Protein AF-A0A3D4PEM3-F1 (afdb_monomer)

Sequence (97 aa):
ECHGCLGGVWTSGMLSFVIDAAKPGLNAEITAKLDALGAKMTDYRKSDDSHYVYDVEGMKYLLETLFDELKIDYVYHSRVVAVEKDSNNRVRAIVTE

Nearest PDB structures (foldseek):
  5hy5-assembly1_A  TM=5.137E-01  e=2.793E-01  Streptomyces toxytricini
  8fov-assembly2_B  TM=5.137E-01  e=8.857E-01  uncultured bacterium
  8fov-assembly1_A  TM=5.126E-01  e=1.014E+00  uncultured bacterium
  7aqv-assembly1_B  TM=4.378E-01  e=6.308E-01  Streptomyces albogriseolus
  7aqv-assembly1_A  TM=4.371E-01  e=9.479E-01  Streptomyces albogriseolus

Secondary structure (DSSP, 8-state):
-----TTGGGTTT---EEES---TTHHHHHHHHHHHTT-EEP-TT-SSTTEEEE-HHHHHHHHHHHHHHHT--------EEEEEE-TTS-EEEEEE-

Foldseek 3Di:
DADFAPPVCLASVVPQKDAQQPDDDPSVVLQVQQVVVVQWDDDPPDPDVRMTGGHNVSSRVVRVVVCVVVVNDDDDDWDFDDFDADPVRHTDDTDTD

Mean predicted aligned error: 5.53 Å

pLDDT: mean 89.74, std 9.47, range [52.97, 98.06]

Radius of gyration: 18.83 Å; Cα contacts (8 Å, |Δi|>4): 127; chains: 1; bounding box: 41×26×60 Å

Solvent-accessible surface area (backbone atoms only — not comparable to full-atom values): 5857 Å² total; per-residue (Å²): 137,89,69,66,47,69,70,42,53,46,33,70,57,56,53,39,65,46,68,81,38,74,38,81,64,70,53,43,53,50,53,53,50,29,46,76,68,66,24,44,44,86,54,91,87,55,97,55,68,47,44,47,32,43,40,44,65,48,51,36,52,50,53,52,50,52,28,63,73,69,71,50,89,81,77,89,67,70,44,80,76,46,74,44,60,46,99,83,73,41,86,71,47,74,40,72,94

Structure (mmCIF, N/CA/C/O backbone):
data_AF-A0A3D4PEM3-F1
#
_entry.id   AF-A0A3D4PEM3-F1
#
loop_
_atom_site.group_PDB
_atom_site.id
_atom_site.type_symbol
_atom_site.label_atom_id
_atom_site.label_alt_id
_atom_site.label_comp_id
_atom_site.label_asym_id
_atom_site.label_entity_id
_atom_site.label_seq_id
_atom_site.pdbx_PDB_ins_code
_atom_site.Cartn_x
_atom_site.Cartn_y
_atom_site.Cartn_z
_atom_site.occupancy
_atom_site.B_iso_or_equiv
_atom_site.auth_seq_id
_atom_site.auth_comp_id
_atom_site.auth_asym_id
_atom_site.auth_atom_id
_atom_site.pdbx_PDB_model_num
ATOM 1 N N . GLU A 1 1 ? 0.030 9.343 12.908 1.00 52.97 1 GLU A N 1
ATOM 2 C CA . GLU A 1 1 ? 0.122 8.709 11.580 1.00 52.97 1 GLU A CA 1
ATOM 3 C C . GLU A 1 1 ? -1.198 7.985 11.341 1.00 52.97 1 GLU A C 1
ATOM 5 O O . GLU A 1 1 ? -1.565 7.189 12.190 1.00 52.97 1 GLU A O 1
ATOM 10 N N . CYS A 1 2 ? -1.975 8.354 10.314 1.00 63.91 2 CYS A N 1
ATOM 11 C CA . CYS A 1 2 ? -3.331 7.808 10.087 1.00 63.91 2 CYS A CA 1
ATOM 12 C C . CYS A 1 2 ? -3.449 6.979 8.798 1.00 63.91 2 CYS A C 1
ATOM 14 O O . CYS A 1 2 ? -4.521 6.459 8.515 1.00 63.91 2 CYS A O 1
ATOM 16 N N . HIS A 1 3 ? -2.375 6.864 8.015 1.00 68.69 3 HIS A N 1
ATOM 17 C CA . HIS A 1 3 ? -2.396 6.217 6.704 1.00 68.69 3 HIS A CA 1
ATOM 18 C C . HIS A 1 3 ? -1.446 5.013 6.693 1.00 68.69 3 HIS A C 1
ATOM 20 O O . HIS A 1 3 ? -0.347 5.083 6.148 1.00 68.69 3 HIS A O 1
ATOM 26 N N . GLY A 1 4 ? -1.853 3.925 7.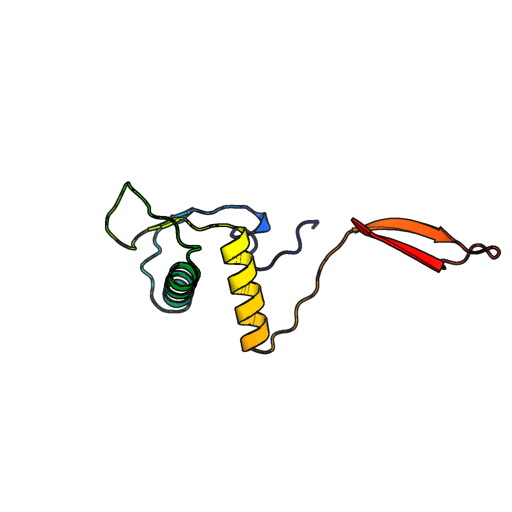352 1.00 72.62 4 GLY A N 1
ATOM 27 C CA . GLY A 1 4 ? -1.086 2.677 7.393 1.00 72.62 4 GLY A CA 1
ATOM 28 C C . GLY A 1 4 ? -1.284 1.873 6.111 1.00 72.62 4 GLY A C 1
ATOM 29 O O . GLY A 1 4 ? -2.188 1.047 6.034 1.00 72.62 4 GLY A O 1
ATOM 30 N N . CYS A 1 5 ? -0.467 2.142 5.093 1.00 84.56 5 CYS A N 1
ATOM 31 C CA . CYS A 1 5 ? -0.468 1.414 3.822 1.00 84.56 5 CYS A CA 1
ATOM 32 C C . CYS A 1 5 ? 0.974 1.156 3.370 1.00 84.56 5 CYS A C 1
ATOM 34 O O . CYS A 1 5 ? 1.829 2.041 3.477 1.00 84.56 5 CYS A O 1
ATOM 36 N N . LEU A 1 6 ? 1.242 -0.042 2.840 1.00 91.00 6 LEU A N 1
ATOM 37 C CA . LEU A 1 6 ? 2.539 -0.363 2.241 1.00 91.00 6 LEU A CA 1
ATOM 38 C C . LEU A 1 6 ? 2.823 0.580 1.068 1.00 91.00 6 LEU A C 1
ATOM 40 O O . LEU A 1 6 ? 1.922 0.909 0.304 1.00 91.00 6 LEU A O 1
ATOM 44 N N . GLY A 1 7 ? 4.074 1.019 0.922 1.00 90.44 7 GLY A N 1
ATOM 45 C CA . GLY A 1 7 ? 4.504 1.883 -0.186 1.00 90.44 7 GLY A CA 1
ATOM 46 C C . GLY A 1 7 ? 4.434 3.388 0.084 1.00 90.44 7 GLY A C 1
ATOM 47 O O . GLY A 1 7 ? 4.970 4.158 -0.711 1.00 90.44 7 GLY A O 1
ATOM 48 N N . GLY A 1 8 ? 3.843 3.828 1.202 1.00 90.56 8 GLY A N 1
ATOM 49 C CA . GLY A 1 8 ? 3.854 5.232 1.629 1.00 90.56 8 GLY A CA 1
ATOM 50 C C . GLY A 1 8 ? 3.384 6.185 0.527 1.00 90.56 8 GLY A C 1
ATOM 51 O O . GLY A 1 8 ? 2.224 6.167 0.127 1.00 90.56 8 GLY A O 1
ATOM 52 N N . VAL A 1 9 ? 4.301 6.994 -0.010 1.00 91.19 9 VAL A N 1
ATOM 53 C CA . VAL A 1 9 ? 4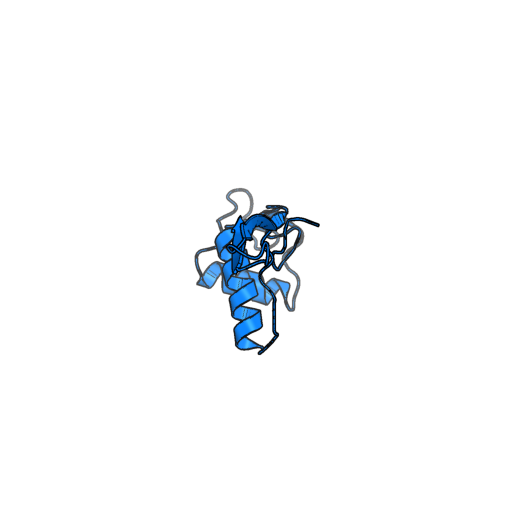.020 7.949 -1.098 1.00 91.19 9 VAL A CA 1
ATOM 54 C C . VAL A 1 9 ? 3.351 7.287 -2.310 1.00 91.19 9 VAL A C 1
ATOM 56 O O . VAL A 1 9 ? 2.508 7.915 -2.950 1.00 91.19 9 VAL A O 1
ATOM 59 N N . TRP A 1 10 ? 3.664 6.020 -2.593 1.00 93.38 10 TRP A N 1
ATOM 60 C CA . TRP A 1 10 ? 3.076 5.303 -3.720 1.00 93.38 10 TRP A CA 1
ATOM 61 C C . TRP A 1 10 ? 1.599 4.946 -3.542 1.00 93.38 10 TRP A C 1
ATOM 63 O O . TRP A 1 10 ? 0.902 4.800 -4.543 1.00 93.38 10 TRP A O 1
ATOM 73 N N . THR A 1 11 ? 1.127 4.813 -2.301 1.00 92.88 11 THR A N 1
ATOM 74 C CA . THR A 1 11 ? -0.238 4.3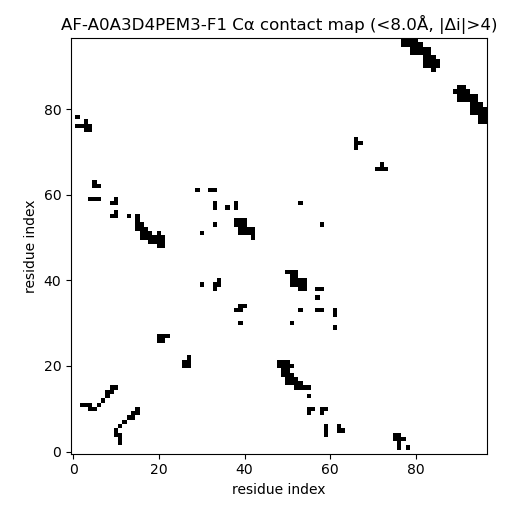78 -1.973 1.00 92.88 11 THR A CA 1
ATOM 75 C C . THR A 1 11 ? -0.978 5.457 -1.192 1.00 92.88 11 THR A C 1
ATOM 77 O O . THR A 1 11 ? -1.808 6.162 -1.758 1.00 92.88 11 THR A O 1
ATOM 80 N N . SER A 1 12 ? -0.629 5.684 0.076 1.00 90.56 12 SER A N 1
ATOM 81 C CA . SER A 1 12 ? -1.257 6.714 0.913 1.00 90.56 12 SER A CA 1
ATOM 82 C C . SER A 1 12 ? -1.012 8.138 0.413 1.00 90.56 12 SER A C 1
ATOM 84 O O . SER A 1 12 ? -1.853 9.011 0.614 1.00 90.56 12 SER A O 1
ATOM 86 N N . GLY A 1 13 ? 0.118 8.378 -0.257 1.00 90.19 13 GLY A N 1
ATOM 87 C CA . GLY A 1 13 ? 0.403 9.653 -0.920 1.00 90.19 13 GLY A CA 1
ATOM 88 C C . GLY A 1 13 ? -0.235 9.807 -2.304 1.00 90.19 13 GLY A C 1
ATOM 89 O O . GLY A 1 13 ? -0.202 10.909 -2.847 1.00 90.19 13 GLY A O 1
ATOM 90 N N . MET A 1 14 ? -0.792 8.730 -2.876 1.00 91.88 14 MET A N 1
ATOM 91 C CA . MET A 1 14 ? -1.386 8.683 -4.221 1.00 91.88 14 MET A CA 1
ATOM 92 C C . MET A 1 14 ? -0.481 9.237 -5.340 1.00 91.88 14 MET A C 1
ATOM 94 O O . MET A 1 14 ? -0.973 9.668 -6.388 1.00 91.88 14 MET A O 1
ATOM 98 N N . LEU A 1 15 ? 0.846 9.226 -5.158 1.00 90.69 15 LEU A N 1
ATOM 99 C CA . LEU A 1 15 ? 1.789 9.724 -6.161 1.00 90.69 15 LEU A CA 1
ATOM 100 C C . LEU A 1 15 ? 1.982 8.687 -7.269 1.00 90.69 15 LEU A C 1
ATOM 102 O O . LEU A 1 15 ? 2.995 8.001 -7.348 1.00 90.69 15 LEU A O 1
ATOM 106 N N . SER A 1 16 ? 0.995 8.617 -8.151 1.00 91.31 16 SER A N 1
ATOM 107 C CA . SER A 1 16 ? 0.858 7.562 -9.158 1.00 91.31 16 SER A CA 1
ATOM 108 C C . SER A 1 16 ? 1.725 7.768 -10.406 1.00 91.31 16 SER A C 1
ATOM 110 O O . SER A 1 16 ? 1.491 7.141 -11.435 1.00 91.31 16 SER A O 1
ATOM 112 N N . PHE A 1 17 ? 2.703 8.676 -10.344 1.00 91.38 17 PHE A N 1
ATOM 113 C CA . PHE A 1 17 ? 3.600 8.995 -11.450 1.00 91.38 17 PHE A CA 1
ATOM 114 C C . PHE A 1 17 ? 5.056 8.839 -11.018 1.00 91.38 17 PHE A C 1
ATOM 116 O O . PHE A 1 17 ? 5.579 9.658 -10.258 1.00 91.38 17 PHE A O 1
ATOM 123 N N . VAL A 1 18 ? 5.711 7.791 -11.518 1.00 90.38 18 VAL A N 1
ATOM 124 C CA . VAL A 1 18 ? 7.117 7.502 -11.228 1.00 90.38 18 VAL A CA 1
ATOM 125 C C . VAL A 1 18 ? 7.983 8.035 -12.356 1.00 90.38 18 VAL A C 1
ATOM 127 O O . VAL A 1 18 ? 7.783 7.707 -13.527 1.00 90.38 18 VAL A O 1
ATOM 130 N N . ILE A 1 19 ? 8.964 8.853 -11.985 1.00 89.00 19 ILE A N 1
ATOM 131 C CA . ILE A 1 19 ? 9.959 9.423 -12.893 1.00 89.00 19 ILE A CA 1
ATOM 132 C C . ILE A 1 19 ? 11.307 8.733 -12.711 1.00 89.00 19 ILE A C 1
ATOM 134 O O . ILE A 1 19 ? 11.577 8.200 -11.634 1.00 89.00 19 ILE A O 1
ATOM 138 N N . ASP A 1 20 ? 12.159 8.776 -13.738 1.00 86.88 20 ASP A N 1
ATOM 139 C CA . ASP A 1 20 ? 13.486 8.141 -13.698 1.00 86.88 20 ASP A CA 1
ATOM 140 C C . ASP A 1 20 ? 13.392 6.650 -13.293 1.00 86.88 20 ASP A C 1
ATOM 142 O O . ASP A 1 20 ? 14.095 6.145 -12.409 1.00 86.88 20 ASP A O 1
ATOM 146 N N . ALA A 1 21 ? 12.422 5.969 -13.913 1.00 87.19 21 ALA A N 1
ATOM 147 C CA . ALA A 1 21 ? 11.961 4.633 -13.553 1.00 87.19 21 ALA A CA 1
ATOM 148 C C . ALA A 1 21 ? 12.797 3.500 -14.160 1.00 87.19 21 ALA A C 1
ATOM 150 O O . ALA A 1 21 ? 12.775 2.386 -13.639 1.00 87.19 21 ALA A O 1
ATOM 151 N N . ALA A 1 22 ? 13.558 3.783 -15.221 1.00 85.44 22 ALA A N 1
ATOM 152 C CA . ALA A 1 22 ? 14.400 2.822 -15.935 1.00 85.44 22 ALA A CA 1
ATOM 153 C C . ALA A 1 22 ? 15.657 2.441 -15.127 1.00 85.44 22 ALA A C 1
ATOM 155 O O . ALA A 1 22 ? 16.794 2.649 -15.552 1.00 85.44 22 ALA A O 1
ATOM 156 N N . LYS A 1 23 ? 15.447 1.893 -13.928 1.00 86.81 23 LYS A N 1
ATOM 157 C CA . LYS A 1 23 ? 16.480 1.446 -12.996 1.00 86.81 23 LYS A CA 1
ATOM 158 C C . LYS A 1 23 ? 16.360 -0.060 -12.771 1.00 86.81 23 LYS A C 1
ATOM 160 O O . LYS A 1 23 ? 15.247 -0.556 -12.598 1.00 86.81 23 LYS A O 1
ATOM 165 N N . PRO A 1 24 ? 17.487 -0.792 -12.743 1.00 90.50 24 PRO A N 1
ATOM 166 C CA . PRO A 1 24 ? 17.471 -2.222 -12.464 1.00 90.50 24 PRO A CA 1
ATOM 167 C C . PRO A 1 24 ? 17.052 -2.516 -11.014 1.00 90.50 24 PRO A C 1
ATOM 169 O O . PRO A 1 24 ? 16.981 -1.621 -10.168 1.00 90.50 24 PRO A O 1
ATOM 172 N N . GLY A 1 25 ? 16.819 -3.796 -10.719 1.00 93.69 25 GLY A N 1
ATOM 173 C CA . GLY A 1 25 ? 16.418 -4.273 -9.394 1.00 93.69 25 GLY A CA 1
ATOM 174 C C . GLY A 1 25 ? 14.921 -4.102 -9.147 1.00 93.69 25 GLY A C 1
ATOM 175 O O . GLY A 1 25 ? 14.118 -4.248 -10.067 1.00 93.69 25 GLY A O 1
ATOM 176 N N . LEU A 1 26 ? 14.554 -3.753 -7.910 1.00 91.31 26 LEU A N 1
ATOM 177 C CA . LEU A 1 26 ? 13.159 -3.733 -7.461 1.00 91.31 26 LEU A CA 1
ATOM 178 C C . LEU A 1 26 ? 12.242 -2.869 -8.343 1.00 91.31 26 LEU A C 1
ATOM 180 O O . LEU A 1 26 ? 11.095 -3.238 -8.558 1.00 91.31 26 LEU A O 1
ATOM 184 N N . ASN A 1 27 ? 12.724 -1.748 -8.890 1.00 90.62 27 ASN A N 1
ATOM 185 C CA . ASN A 1 27 ? 11.881 -0.899 -9.742 1.00 90.62 27 ASN A CA 1
ATOM 186 C C . ASN A 1 27 ? 11.509 -1.593 -11.066 1.00 90.62 27 ASN A C 1
ATOM 188 O O . ASN A 1 27 ? 10.361 -1.522 -11.502 1.00 90.62 27 ASN A O 1
ATOM 192 N N . ALA A 1 28 ? 12.453 -2.320 -11.672 1.00 91.88 28 ALA A N 1
ATOM 193 C CA . ALA A 1 28 ? 12.183 -3.119 -12.864 1.00 91.88 28 ALA A CA 1
ATOM 194 C C . ALA A 1 28 ? 11.184 -4.252 -12.566 1.00 91.88 28 ALA A C 1
ATOM 196 O O . ALA A 1 28 ? 10.262 -4.477 -13.347 1.00 91.88 28 ALA A O 1
ATOM 197 N N . GLU A 1 29 ? 11.321 -4.916 -11.413 1.00 94.56 29 GLU A N 1
ATOM 198 C CA . GLU A 1 29 ? 10.390 -5.962 -10.969 1.00 94.56 29 GLU A CA 1
ATOM 199 C C . GLU A 1 29 ? 8.980 -5.416 -10.712 1.00 94.56 29 GLU A C 1
ATOM 201 O O . GLU A 1 29 ? 8.005 -5.994 -11.192 1.00 94.56 29 GLU A O 1
ATOM 206 N N . ILE A 1 30 ? 8.865 -4.284 -10.007 1.00 93.81 30 ILE A N 1
ATOM 207 C CA . ILE A 1 30 ? 7.586 -3.606 -9.755 1.00 93.81 30 ILE A CA 1
ATOM 208 C C . ILE A 1 30 ? 6.931 -3.216 -11.079 1.00 93.81 30 ILE A C 1
ATOM 210 O O . ILE A 1 30 ? 5.767 -3.534 -11.295 1.00 93.81 30 ILE A O 1
ATOM 214 N N . THR A 1 31 ? 7.674 -2.581 -11.990 1.00 92.12 31 THR A N 1
ATOM 215 C CA . THR A 1 31 ? 7.133 -2.125 -13.280 1.00 92.12 31 THR A CA 1
ATOM 216 C C . THR A 1 31 ? 6.608 -3.296 -14.112 1.00 92.12 31 THR A C 1
ATOM 218 O O . THR A 1 31 ? 5.506 -3.217 -14.651 1.00 92.12 31 THR A O 1
ATOM 221 N N . ALA A 1 32 ? 7.358 -4.401 -14.183 1.00 92.94 32 ALA A N 1
ATOM 222 C CA . ALA A 1 32 ? 6.944 -5.602 -14.907 1.00 92.94 32 ALA A CA 1
ATOM 223 C C . ALA A 1 32 ? 5.721 -6.282 -14.270 1.00 92.94 32 ALA A C 1
ATOM 225 O O . ALA A 1 32 ? 4.803 -6.696 -14.976 1.00 92.94 32 ALA A O 1
ATOM 226 N N . LYS A 1 33 ? 5.675 -6.379 -12.934 1.00 96.25 33 LYS A N 1
ATOM 227 C CA . LYS A 1 33 ? 4.529 -6.952 -12.214 1.00 96.25 33 LYS A CA 1
ATOM 228 C C . LYS A 1 33 ? 3.279 -6.067 -12.340 1.00 96.25 33 LYS A C 1
ATOM 230 O O . LYS A 1 33 ? 2.195 -6.606 -12.524 1.00 96.25 33 LYS A O 1
ATOM 235 N N . LEU A 1 34 ? 3.407 -4.737 -12.312 1.00 95.31 34 LEU A N 1
ATOM 236 C CA . LEU A 1 34 ? 2.289 -3.813 -12.564 1.00 95.31 34 LEU A CA 1
ATOM 237 C C . LEU A 1 34 ? 1.728 -3.962 -13.978 1.00 95.31 34 LEU A C 1
ATOM 239 O O . LEU A 1 34 ? 0.513 -3.943 -14.156 1.00 95.31 34 LEU A O 1
ATOM 243 N N . ASP A 1 35 ? 2.600 -4.117 -14.973 1.00 93.75 35 ASP A N 1
ATOM 244 C CA . ASP A 1 35 ? 2.194 -4.355 -16.359 1.00 93.75 35 ASP A CA 1
ATOM 245 C C . ASP A 1 35 ? 1.447 -5.689 -16.496 1.00 93.75 35 ASP A C 1
ATOM 247 O O . ASP A 1 35 ? 0.344 -5.735 -17.035 1.00 93.75 35 ASP A O 1
ATOM 251 N N . ALA A 1 36 ? 1.975 -6.755 -15.886 1.00 96.12 36 ALA A N 1
ATOM 252 C CA . ALA A 1 36 ? 1.328 -8.067 -15.857 1.00 96.12 36 ALA A CA 1
ATOM 253 C C . ALA A 1 36 ? -0.037 -8.062 -15.142 1.00 96.12 36 ALA A C 1
ATOM 255 O O . ALA A 1 36 ? -0.930 -8.821 -15.518 1.00 96.12 36 ALA A O 1
ATOM 256 N N . LEU A 1 37 ? -0.214 -7.204 -14.132 1.00 96.12 37 LEU A N 1
ATOM 257 C CA . LEU A 1 37 ? -1.489 -6.993 -13.438 1.00 96.12 37 LEU A CA 1
ATOM 258 C C . LEU A 1 37 ? -2.472 -6.108 -14.222 1.00 96.12 37 LEU A C 1
ATOM 260 O O . LEU A 1 37 ? -3.618 -5.964 -13.802 1.00 96.12 37 LEU A O 1
ATOM 264 N N . GLY A 1 38 ? -2.045 -5.481 -15.323 1.00 95.44 38 GLY A N 1
ATOM 265 C CA . GLY A 1 38 ? -2.828 -4.452 -16.014 1.00 95.44 38 GLY A CA 1
ATOM 266 C C . GLY A 1 38 ? -2.998 -3.164 -15.197 1.00 95.44 38 GLY A C 1
ATOM 267 O O . GLY A 1 38 ? -3.871 -2.355 -15.499 1.00 95.44 38 GLY A O 1
ATOM 268 N N . ALA A 1 39 ? -2.179 -2.977 -14.159 1.00 96.00 39 ALA A N 1
ATOM 269 C CA . ALA A 1 39 ? -2.185 -1.811 -13.279 1.00 96.00 39 ALA A CA 1
ATOM 270 C C . ALA A 1 39 ? -1.206 -0.720 -13.736 1.00 96.00 39 ALA A C 1
ATOM 272 O O . ALA A 1 39 ? -1.269 0.407 -13.246 1.00 96.00 39 ALA A O 1
ATOM 273 N N . LYS A 1 40 ? -0.298 -1.022 -14.673 1.00 93.06 40 LYS A N 1
ATOM 274 C CA . LYS A 1 40 ? 0.512 -0.010 -15.360 1.00 93.06 40 LYS A CA 1
ATOM 275 C C . LYS A 1 40 ? -0.352 0.696 -16.403 1.00 93.06 40 LYS A C 1
ATOM 277 O O . LYS A 1 40 ? -0.930 0.062 -17.281 1.00 93.06 40 LYS A O 1
ATOM 282 N N . MET A 1 41 ? -0.426 2.019 -16.324 1.00 87.75 41 MET A N 1
ATOM 283 C CA . MET A 1 41 ? -1.166 2.834 -17.283 1.00 87.75 41 MET A CA 1
ATOM 284 C C . MET A 1 41 ? -0.217 3.373 -18.356 1.00 87.75 41 MET A C 1
ATOM 286 O O . MET A 1 41 ? 0.932 3.726 -18.079 1.00 87.75 41 MET A O 1
ATOM 290 N N . THR A 1 42 ? -0.7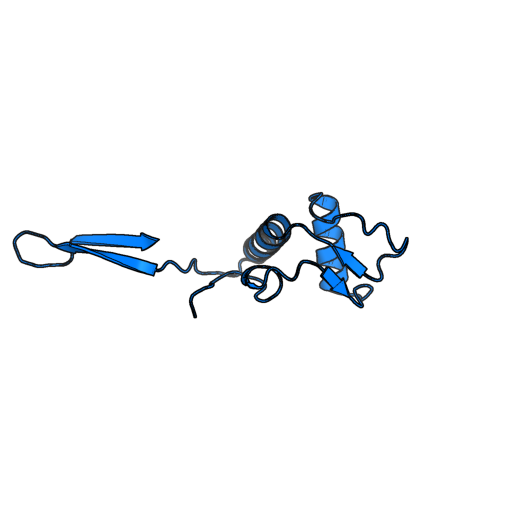02 3.462 -19.594 1.00 72.69 42 THR A N 1
ATOM 291 C CA . THR A 1 42 ? 0.074 4.006 -20.713 1.00 72.69 42 THR A CA 1
ATOM 292 C C . THR A 1 42 ? 0.333 5.499 -20.515 1.00 72.69 42 THR A C 1
ATOM 294 O O . THR A 1 42 ? -0.610 6.291 -20.445 1.00 72.69 42 THR A O 1
ATOM 297 N N . ASP A 1 43 ? 1.604 5.911 -20.491 1.00 71.69 43 ASP A N 1
ATOM 298 C CA . ASP A 1 43 ? 1.944 7.324 -20.651 1.00 71.69 43 ASP A CA 1
ATOM 299 C C . ASP A 1 43 ? 1.930 7.680 -22.142 1.00 71.69 43 ASP A C 1
ATOM 301 O O . ASP A 1 43 ? 2.783 7.263 -22.917 1.00 71.69 43 ASP A O 1
ATOM 305 N N . TYR A 1 44 ? 0.951 8.475 -22.559 1.00 66.06 44 TYR A N 1
ATOM 306 C CA . TYR A 1 44 ? 0.805 8.914 -23.948 1.00 66.06 44 TYR A CA 1
ATOM 307 C C . TYR A 1 44 ? 1.876 9.931 -24.388 1.00 66.06 44 TYR A C 1
ATOM 309 O O . TYR A 1 44 ? 1.912 10.314 -25.556 1.00 66.06 44 TYR A O 1
ATOM 317 N N . ARG A 1 45 ? 2.730 10.411 -23.471 1.00 67.44 45 ARG A N 1
ATOM 318 C CA . ARG A 1 45 ? 3.715 11.473 -23.739 1.00 67.44 45 ARG A CA 1
ATOM 319 C C . ARG A 1 45 ? 5.086 10.942 -24.152 1.00 67.44 45 ARG A C 1
ATOM 321 O O . ARG A 1 45 ? 5.863 11.708 -24.722 1.00 67.44 45 ARG A O 1
ATOM 328 N N . LYS A 1 46 ? 5.404 9.674 -23.871 1.00 63.88 46 LYS A N 1
ATOM 329 C CA . LYS A 1 46 ? 6.683 9.037 -24.223 1.00 63.88 46 LYS A CA 1
ATOM 330 C C . LYS A 1 46 ? 6.497 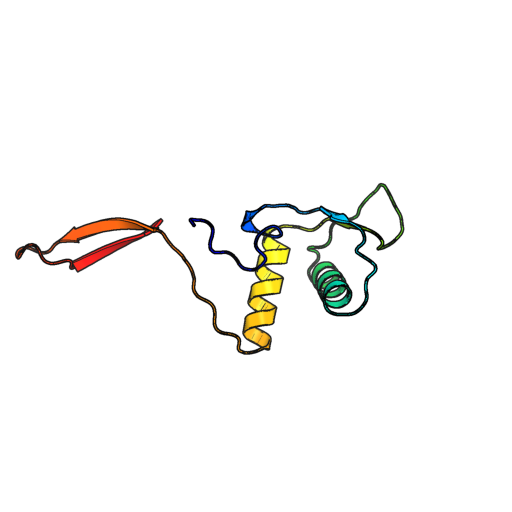7.550 -24.504 1.00 63.88 46 LYS A C 1
ATOM 332 O O . LYS A 1 46 ? 5.678 6.898 -23.877 1.00 63.88 46 LYS A O 1
ATOM 337 N N . SER A 1 47 ? 7.279 7.023 -25.443 1.00 63.28 47 SER A N 1
ATOM 338 C CA . SER A 1 47 ? 7.248 5.608 -25.834 1.00 63.28 47 SER A CA 1
ATOM 339 C C . SER A 1 47 ? 8.232 4.725 -25.058 1.00 63.28 47 SER A C 1
ATOM 341 O O . SER A 1 47 ? 8.374 3.557 -25.404 1.00 63.28 47 SER A O 1
ATOM 343 N N . ASP A 1 48 ? 8.974 5.276 -24.092 1.00 73.19 48 ASP A N 1
ATOM 344 C CA . ASP A 1 48 ? 9.986 4.553 -23.320 1.00 73.19 48 ASP A CA 1
ATOM 345 C C . ASP A 1 48 ? 9.559 4.342 -21.857 1.00 73.19 48 ASP A C 1
ATOM 347 O O . ASP A 1 48 ? 8.793 5.118 -21.292 1.00 73.19 48 ASP A O 1
ATOM 351 N N . ASP A 1 49 ? 10.102 3.304 -21.215 1.00 71.06 49 ASP A N 1
ATOM 352 C CA . ASP A 1 49 ? 9.854 2.983 -19.797 1.00 71.06 49 ASP A CA 1
ATOM 353 C C . ASP A 1 49 ? 10.654 3.881 -18.833 1.00 71.06 49 ASP A C 1
ATOM 355 O O . ASP A 1 49 ? 10.907 3.534 -17.678 1.00 71.06 49 ASP A O 1
ATOM 359 N N . SER A 1 50 ? 11.082 5.063 -19.289 1.00 82.94 50 SER A N 1
ATOM 360 C CA . SER A 1 50 ? 11.804 6.013 -18.438 1.00 82.94 50 SER A CA 1
ATOM 361 C C . SER A 1 50 ? 10.911 6.602 -17.337 1.00 82.94 50 SER A C 1
ATOM 363 O O . SER A 1 50 ? 11.418 7.125 -16.344 1.00 82.94 50 SER A O 1
ATOM 365 N N . HIS A 1 51 ? 9.590 6.511 -17.512 1.00 87.00 51 HIS A N 1
ATOM 366 C CA . HIS A 1 51 ? 8.550 6.949 -16.586 1.00 87.00 51 HIS A CA 1
ATOM 367 C C . HIS A 1 51 ? 7.369 5.975 -16.690 1.00 87.00 51 HIS A C 1
ATOM 369 O O . HIS A 1 51 ? 7.137 5.405 -17.755 1.00 87.00 51 HIS A O 1
ATOM 375 N N . TYR A 1 52 ? 6.593 5.808 -15.622 1.00 88.50 52 TYR A N 1
ATOM 376 C CA . TYR A 1 52 ? 5.319 5.093 -15.708 1.00 88.50 52 TYR A CA 1
ATOM 377 C C . TYR A 1 52 ? 4.262 5.700 -14.792 1.00 88.50 52 TYR A C 1
ATOM 379 O O . TYR A 1 52 ? 4.557 6.298 -13.754 1.00 88.50 52 TYR A O 1
ATOM 387 N N . VAL A 1 53 ? 3.012 5.536 -15.216 1.00 92.25 53 VAL A N 1
ATOM 388 C CA . VAL A 1 53 ? 1.821 5.818 -14.418 1.00 92.25 53 VAL A CA 1
ATOM 389 C C . VAL A 1 53 ? 1.262 4.475 -13.961 1.00 92.25 53 VAL A C 1
ATOM 391 O O . VAL A 1 53 ? 1.376 3.483 -14.684 1.00 92.25 53 VAL A O 1
ATOM 394 N N . TYR A 1 54 ? 0.662 4.419 -12.782 1.00 94.38 54 TYR A N 1
ATOM 395 C CA . TYR A 1 54 ? 0.048 3.194 -12.284 1.00 94.38 54 TYR A CA 1
ATOM 396 C C . TYR A 1 54 ? -1.270 3.465 -11.556 1.00 94.38 54 TYR A C 1
ATOM 398 O O . TYR A 1 54 ? -1.518 4.579 -11.104 1.00 94.38 54 TYR A O 1
ATOM 406 N N . ASP A 1 55 ? -2.111 2.442 -11.442 1.00 95.31 55 ASP A N 1
ATOM 407 C CA . ASP A 1 55 ? -3.286 2.463 -10.577 1.00 95.31 55 ASP A CA 1
ATOM 408 C C . ASP A 1 55 ? -2.884 2.251 -9.109 1.00 95.31 55 ASP A C 1
ATOM 410 O O . ASP A 1 55 ? -2.181 1.292 -8.775 1.00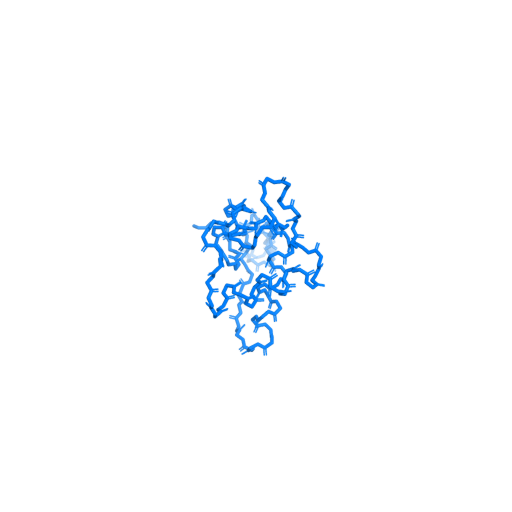 95.31 55 ASP A O 1
ATOM 414 N N . VAL A 1 56 ? -3.328 3.147 -8.226 1.00 95.12 56 VAL A N 1
ATOM 415 C CA . VAL 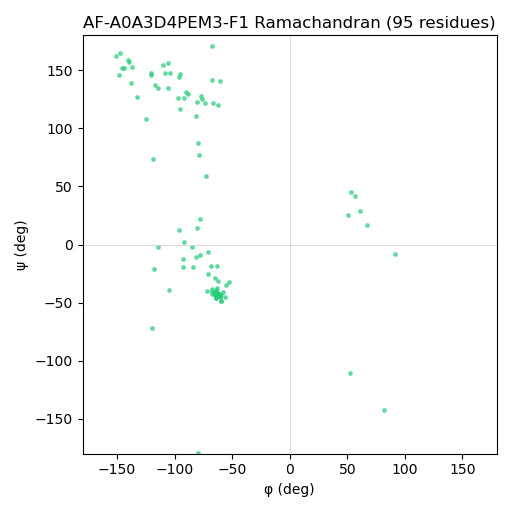A 1 56 ? -2.914 3.170 -6.816 1.00 95.12 56 VAL A CA 1
ATOM 416 C C . VAL A 1 56 ? -3.336 1.905 -6.063 1.00 95.12 56 VAL A C 1
ATOM 418 O O . VAL A 1 56 ? -2.561 1.386 -5.256 1.00 95.12 56 VAL A O 1
ATOM 421 N N . GLU A 1 57 ? -4.518 1.367 -6.367 1.00 94.81 57 GLU A N 1
ATOM 422 C CA . GLU A 1 57 ? -5.006 0.125 -5.762 1.00 94.81 57 GLU A CA 1
ATOM 423 C C . GLU A 1 57 ? -4.235 -1.082 -6.306 1.00 94.81 57 GLU A C 1
ATOM 425 O O . GLU A 1 57 ? -3.826 -1.952 -5.536 1.00 94.81 57 GLU A O 1
ATOM 430 N N . GLY A 1 58 ? -3.927 -1.095 -7.608 1.00 96.75 58 GLY A N 1
ATOM 431 C CA . GLY A 1 58 ? -3.032 -2.083 -8.208 1.00 96.75 58 GLY A CA 1
ATOM 432 C C . GLY A 1 58 ? -1.630 -2.104 -7.582 1.0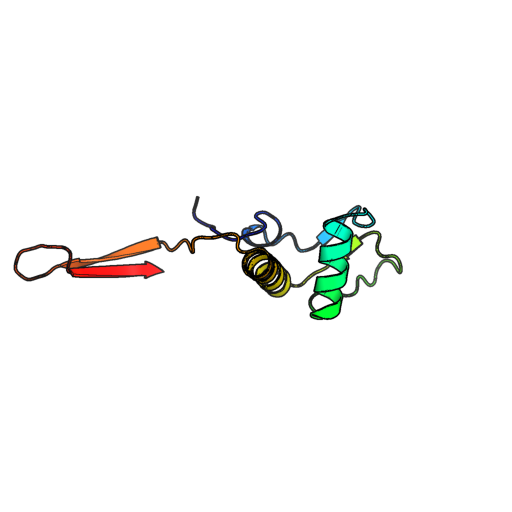0 96.75 58 GLY A C 1
ATOM 433 O O . GLY A 1 58 ? -1.093 -3.178 -7.306 1.00 96.75 58 GLY A O 1
ATOM 434 N N . MET A 1 59 ? -1.048 -0.937 -7.283 1.00 96.69 59 MET A N 1
ATOM 435 C CA . MET A 1 59 ? 0.228 -0.847 -6.560 1.00 96.69 59 MET A CA 1
ATOM 436 C C . MET A 1 59 ? 0.118 -1.391 -5.135 1.00 96.69 59 MET A C 1
ATOM 438 O O . MET A 1 59 ? 0.987 -2.143 -4.697 1.00 96.69 59 MET A O 1
ATOM 442 N N . LYS A 1 60 ? -0.950 -1.047 -4.409 1.00 95.12 60 LYS A N 1
ATOM 443 C CA . LYS A 1 60 ? -1.181 -1.572 -3.058 1.00 95.12 60 LYS A CA 1
ATOM 444 C C . LYS A 1 60 ? -1.292 -3.097 -3.065 1.00 95.12 60 LYS A C 1
ATOM 446 O O . LYS A 1 60 ? -0.588 -3.758 -2.303 1.00 95.12 60 LYS A O 1
ATOM 451 N N . TYR A 1 61 ? -2.104 -3.643 -3.967 1.00 96.44 61 TYR A N 1
ATOM 452 C CA . TYR A 1 61 ? -2.257 -5.084 -4.151 1.00 96.44 61 TYR A CA 1
ATOM 453 C C . TYR A 1 61 ? -0.917 -5.772 -4.442 1.00 96.44 61 TYR A C 1
ATOM 455 O O . TYR A 1 61 ? -0.598 -6.794 -3.832 1.00 96.44 61 TYR A O 1
ATOM 463 N N . LEU A 1 62 ? -0.102 -5.197 -5.332 1.00 97.25 62 LEU A N 1
ATOM 464 C CA . LEU A 1 62 ? 1.218 -5.727 -5.665 1.00 97.25 62 LEU A CA 1
ATOM 465 C C . LEU A 1 62 ? 2.147 -5.780 -4.448 1.00 97.25 62 LEU A C 1
ATOM 467 O O . LEU A 1 62 ? 2.828 -6.784 -4.249 1.00 97.25 62 LEU A O 1
ATOM 471 N N . LEU A 1 63 ? 2.186 -4.722 -3.634 1.00 96.06 63 LEU A N 1
ATOM 472 C CA . LEU A 1 63 ? 3.061 -4.663 -2.461 1.00 96.06 63 LEU A CA 1
ATOM 473 C C . LEU A 1 63 ? 2.647 -5.672 -1.384 1.00 96.06 63 LEU A C 1
ATOM 475 O O . LEU A 1 63 ? 3.515 -6.345 -0.832 1.00 96.06 63 LEU A O 1
ATOM 479 N N . GLU A 1 64 ? 1.346 -5.810 -1.119 1.00 95.12 64 GLU A N 1
ATOM 480 C CA . GLU A 1 64 ? 0.818 -6.816 -0.183 1.00 95.12 64 GLU A CA 1
ATOM 481 C C . GLU A 1 64 ? 1.105 -8.239 -0.691 1.00 95.12 64 GLU A C 1
ATOM 483 O O . GLU A 1 64 ? 1.637 -9.065 0.048 1.00 95.12 64 GLU A O 1
ATOM 488 N N . THR A 1 65 ? 0.905 -8.490 -1.990 1.00 96.38 65 THR A N 1
ATOM 489 C CA . THR A 1 65 ? 1.226 -9.784 -2.618 1.00 96.38 65 THR A CA 1
ATOM 490 C C . THR A 1 65 ? 2.713 -10.127 -2.491 1.00 96.38 65 THR A C 1
ATOM 492 O O . THR A 1 65 ? 3.063 -11.263 -2.177 1.00 96.38 65 THR A O 1
ATOM 495 N N . LEU A 1 66 ? 3.613 -9.157 -2.692 1.00 96.44 66 LEU A N 1
ATOM 496 C CA . LEU A 1 66 ? 5.054 -9.369 -2.512 1.00 96.44 66 LEU A CA 1
ATOM 497 C C . LEU A 1 66 ? 5.413 -9.705 -1.059 1.00 96.44 66 LEU A C 1
ATOM 499 O O . LEU A 1 66 ? 6.272 -10.553 -0.824 1.00 96.44 66 LEU A O 1
ATOM 503 N N . PHE A 1 67 ? 4.769 -9.062 -0.084 1.00 96.12 67 PHE A N 1
ATOM 504 C CA . PHE A 1 67 ? 4.973 -9.374 1.332 1.00 96.12 67 PHE A CA 1
ATOM 505 C C . PHE A 1 67 ? 4.503 -10.799 1.655 1.00 96.12 67 PHE A C 1
ATOM 507 O O . PHE A 1 67 ? 5.245 -11.552 2.291 1.00 96.12 67 PHE A O 1
ATOM 514 N N . ASP A 1 68 ? 3.345 -11.210 1.137 1.00 95.94 68 ASP A N 1
ATOM 515 C CA . ASP A 1 68 ? 2.816 -12.570 1.286 1.00 95.94 68 ASP A CA 1
ATOM 516 C C . ASP A 1 68 ? 3.720 -13.637 0.647 1.00 95.94 68 ASP A C 1
ATOM 518 O O . ASP A 1 68 ? 3.947 -14.709 1.231 1.00 95.94 68 ASP A O 1
ATOM 522 N N . GLU A 1 69 ? 4.247 -13.364 -0.551 1.00 96.69 69 GLU A N 1
ATOM 523 C CA . GLU A 1 69 ? 5.209 -14.222 -1.257 1.00 96.69 69 GLU A CA 1
ATOM 524 C C . GLU A 1 69 ? 6.489 -14.400 -0.429 1.00 96.69 69 GLU A C 1
ATOM 526 O O . GLU A 1 69 ? 6.973 -15.523 -0.260 1.00 96.69 69 GLU A O 1
ATOM 531 N N . LEU A 1 70 ? 7.000 -13.304 0.136 1.00 96.94 70 LEU A N 1
ATOM 532 C CA . LEU A 1 70 ? 8.242 -13.267 0.910 1.00 96.94 70 LEU A CA 1
ATOM 533 C C . LEU A 1 70 ? 8.072 -13.638 2.389 1.00 96.94 70 LEU A C 1
ATOM 535 O O . LEU A 1 70 ? 9.069 -13.696 3.109 1.00 96.94 70 LEU A O 1
ATOM 539 N N . LYS A 1 71 ? 6.842 -13.917 2.841 1.00 97.56 71 LYS A N 1
ATOM 540 C CA . LYS A 1 71 ? 6.518 -14.220 4.248 1.00 97.56 71 LYS A CA 1
ATOM 541 C C . LYS A 1 71 ? 6.948 -13.104 5.200 1.00 97.56 71 LYS A C 1
ATOM 543 O O . LYS A 1 71 ? 7.481 -13.363 6.277 1.00 97.56 71 LYS A O 1
ATOM 548 N N . ILE A 1 72 ? 6.721 -11.863 4.779 1.00 96.25 72 ILE A N 1
ATOM 549 C CA . ILE A 1 72 ? 6.945 -10.669 5.589 1.00 96.25 72 ILE A CA 1
ATOM 550 C C . ILE A 1 72 ? 5.615 -10.284 6.233 1.00 96.25 72 ILE A C 1
ATOM 552 O O . ILE A 1 72 ? 4.670 -9.925 5.536 1.00 96.25 72 ILE A O 1
ATOM 556 N N . ASP A 1 73 ? 5.554 -10.332 7.561 1.00 94.06 73 ASP A N 1
ATOM 557 C CA . ASP A 1 73 ? 4.359 -9.933 8.301 1.00 94.06 73 ASP A CA 1
ATOM 558 C C . ASP A 1 73 ? 4.101 -8.423 8.174 1.00 94.06 73 ASP A C 1
ATOM 560 O O . ASP A 1 73 ? 5.020 -7.600 8.240 1.00 94.06 73 ASP A O 1
ATOM 564 N N . TYR A 1 74 ? 2.829 -8.048 8.054 1.00 89.44 74 TYR A N 1
ATOM 565 C CA . TYR A 1 74 ? 2.381 -6.659 8.079 1.00 89.44 74 TYR A CA 1
ATOM 566 C C . TYR A 1 74 ? 1.081 -6.515 8.876 1.00 89.44 74 TYR A C 1
ATOM 568 O O . TYR A 1 74 ? 0.337 -7.474 9.083 1.00 89.44 74 TYR A O 1
ATOM 576 N N . VAL A 1 75 ? 0.825 -5.305 9.381 1.00 86.88 75 VAL A N 1
ATOM 577 C CA . VAL A 1 75 ? -0.344 -5.003 10.217 1.00 86.88 75 VAL A CA 1
ATOM 578 C C . VAL A 1 75 ? -1.276 -4.035 9.506 1.00 86.88 75 VAL A C 1
ATOM 580 O O . VAL A 1 75 ? -0.843 -3.014 8.971 1.00 86.88 75 VAL A O 1
ATOM 583 N N . TYR A 1 76 ? -2.572 -4.328 9.548 1.00 83.00 76 TYR A N 1
ATOM 584 C CA . TYR A 1 76 ? -3.594 -3.385 9.115 1.00 83.00 76 TYR A CA 1
ATOM 585 C C . TYR A 1 76 ? -3.863 -2.380 10.233 1.00 83.00 76 TYR A C 1
ATOM 587 O O . TYR A 1 76 ? -4.211 -2.746 11.356 1.00 83.00 76 TYR A O 1
ATOM 595 N N . HIS A 1 77 ? -3.689 -1.100 9.921 1.00 83.31 77 HIS A N 1
ATOM 596 C CA . HIS A 1 77 ? -4.008 -0.016 10.837 1.00 83.31 77 HIS A CA 1
ATOM 597 C C . HIS A 1 77 ? -5.448 0.447 10.603 1.00 83.31 77 HIS A C 1
ATOM 599 O O . HIS A 1 77 ? -5.795 0.844 9.494 1.00 83.31 77 HIS A O 1
ATOM 605 N N . SER A 1 78 ? -6.263 0.466 11.654 1.00 85.75 78 SER A N 1
ATOM 606 C CA . SER A 1 78 ? -7.595 1.076 11.641 1.00 85.75 78 SER A CA 1
ATOM 607 C C . SER A 1 78 ? -7.814 1.859 12.930 1.00 85.75 78 SER A C 1
ATOM 609 O O . SER A 1 78 ? -7.181 1.588 13.958 1.00 85.75 78 SER A O 1
ATOM 611 N N . ARG A 1 79 ? -8.664 2.885 12.873 1.00 88.12 79 ARG A N 1
ATOM 612 C CA . ARG A 1 79 ? -8.883 3.782 14.000 1.00 88.12 79 ARG A CA 1
ATOM 613 C C . ARG A 1 79 ? -10.018 3.259 14.864 1.00 88.12 79 ARG A C 1
ATOM 615 O O . ARG A 1 79 ? -11.109 3.013 14.373 1.00 88.12 79 ARG A O 1
ATOM 622 N N . VAL A 1 80 ? -9.804 3.186 16.177 1.00 92.06 80 VAL A N 1
ATOM 623 C CA . VAL A 1 80 ? -10.909 2.994 17.127 1.00 92.06 80 VAL A CA 1
ATOM 624 C C . VAL A 1 80 ? -11.699 4.293 17.244 1.00 92.06 80 VAL A C 1
ATOM 626 O O . VAL A 1 80 ? -11.142 5.323 17.629 1.00 92.06 80 VAL A O 1
ATOM 629 N N . VAL A 1 81 ? -12.994 4.236 16.940 1.00 95.19 81 VAL A N 1
ATOM 630 C CA . VAL A 1 81 ? -13.878 5.414 16.917 1.00 95.19 81 VAL A CA 1
ATOM 631 C C . VAL A 1 81 ? -15.019 5.355 17.913 1.00 95.19 81 VAL A C 1
ATOM 633 O O . VAL A 1 81 ? -15.528 6.396 18.323 1.00 95.19 81 VAL A O 1
ATOM 636 N N . ALA A 1 82 ? -15.379 4.159 18.372 1.00 96.94 82 ALA A N 1
ATOM 637 C CA . ALA A 1 82 ? -16.301 3.999 19.485 1.00 96.94 82 ALA A CA 1
ATOM 638 C C . ALA A 1 82 ? -15.975 2.750 20.304 1.00 96.94 82 ALA A C 1
ATOM 640 O O . ALA A 1 82 ? -15.234 1.863 19.878 1.00 96.94 82 ALA A O 1
ATOM 641 N N . VAL A 1 83 ? -16.548 2.697 21.503 1.00 97.06 83 VAL A N 1
ATOM 642 C CA . VAL A 1 83 ? -16.404 1.583 22.438 1.00 97.06 83 VAL A CA 1
ATOM 643 C C . VAL A 1 83 ? -17.783 1.216 22.969 1.00 97.06 83 VAL A C 1
ATOM 645 O O . VAL A 1 83 ? -18.489 2.072 23.501 1.00 97.06 83 VAL A O 1
ATOM 648 N N . GLU A 1 84 ? -18.145 -0.060 22.870 1.00 97.81 84 GLU A N 1
ATOM 649 C CA . GLU A 1 84 ? -19.307 -0.618 23.558 1.00 97.81 84 GLU A CA 1
ATOM 650 C C . GLU A 1 84 ? -18.878 -1.098 24.948 1.00 97.81 84 GLU A C 1
ATOM 652 O O . GLU A 1 84 ? -17.898 -1.841 25.091 1.00 97.81 84 GLU A O 1
ATOM 657 N N . LYS A 1 85 ? -19.616 -0.680 25.979 1.00 98.06 85 LYS A N 1
ATOM 658 C CA . LYS A 1 85 ? -19.394 -1.119 27.358 1.00 98.06 85 LYS A CA 1
ATOM 659 C C . LYS A 1 85 ? -20.506 -2.052 27.823 1.00 98.06 85 LYS A C 1
ATOM 661 O O . LYS A 1 85 ? -21.655 -1.880 27.429 1.00 98.06 85 LYS A O 1
ATOM 666 N N . ASP A 1 86 ? -20.169 -3.008 28.682 1.00 97.38 86 ASP A N 1
ATOM 667 C CA . ASP A 1 86 ? -21.148 -3.874 29.342 1.00 97.38 86 ASP A CA 1
ATOM 668 C C . ASP A 1 86 ? -21.840 -3.188 30.542 1.00 97.38 86 ASP A C 1
ATOM 670 O O . ASP A 1 86 ? -21.555 -2.037 30.890 1.00 97.38 86 ASP A O 1
ATOM 674 N N . SER A 1 87 ? -22.740 -3.916 31.215 1.00 97.31 87 SER A N 1
ATOM 675 C CA . SER A 1 87 ? -23.460 -3.438 32.407 1.00 97.31 87 SER A CA 1
ATOM 676 C C . SER A 1 87 ? -22.555 -3.133 33.608 1.00 97.31 87 SER A C 1
ATOM 678 O O . SER A 1 87 ? -22.971 -2.411 34.510 1.00 97.31 87 SER A O 1
ATOM 680 N N . ASN A 1 88 ? -21.326 -3.656 33.624 1.00 97.75 88 ASN A N 1
ATOM 681 C CA . ASN A 1 88 ? -20.309 -3.405 34.646 1.00 97.75 88 ASN A CA 1
ATOM 682 C C . ASN A 1 88 ? -19.327 -2.296 34.221 1.00 97.75 88 ASN A C 1
ATOM 684 O O . ASN A 1 88 ? -18.279 -2.126 34.849 1.00 97.75 88 ASN A O 1
ATOM 688 N N . ASN A 1 89 ? -19.643 -1.539 33.159 1.00 95.94 89 ASN A N 1
ATOM 689 C CA . ASN A 1 89 ? -18.816 -0.465 32.601 1.00 95.94 89 ASN A CA 1
ATOM 690 C C . ASN A 1 89 ? -17.433 -0.955 32.103 1.00 95.94 89 ASN A C 1
ATOM 692 O O . ASN A 1 89 ? -16.460 -0.195 32.095 1.00 95.94 89 ASN A O 1
ATOM 696 N N . ARG A 1 90 ? -17.330 -2.219 31.668 1.00 97.62 90 ARG A N 1
ATOM 697 C CA . ARG A 1 90 ? -16.139 -2.816 31.037 1.00 97.62 90 ARG A CA 1
ATOM 698 C C . ARG A 1 90 ? -16.236 -2.751 29.515 1.00 97.62 90 ARG A C 1
ATOM 700 O O . ARG A 1 90 ? -17.319 -2.887 28.963 1.00 97.62 90 ARG A O 1
ATOM 707 N N . VAL A 1 91 ? -15.099 -2.596 28.830 1.00 97.62 91 VAL A N 1
ATOM 708 C CA . VAL A 1 91 ? -15.033 -2.673 27.357 1.00 97.62 91 VAL A CA 1
ATOM 709 C C . VAL A 1 91 ? -15.442 -4.069 26.893 1.00 97.62 91 VAL A C 1
ATOM 711 O O . VAL A 1 91 ? -14.794 -5.046 27.264 1.00 97.62 91 VAL A O 1
ATOM 714 N N . ARG A 1 92 ? -16.497 -4.141 26.081 1.00 97.31 92 ARG A N 1
ATOM 715 C CA . ARG A 1 92 ? -17.009 -5.375 25.471 1.00 97.31 92 ARG A CA 1
ATOM 716 C C . ARG A 1 92 ? -16.645 -5.472 23.994 1.00 97.31 92 ARG A C 1
ATOM 718 O O . ARG A 1 92 ? -16.327 -6.557 23.520 1.00 97.31 92 ARG A O 1
ATOM 725 N N . ALA A 1 93 ? -16.693 -4.351 23.282 1.00 97.19 93 ALA A N 1
ATOM 726 C CA . ALA A 1 93 ? -16.353 -4.276 21.869 1.00 97.19 93 ALA A CA 1
ATOM 727 C C . ALA A 1 93 ? -15.810 -2.889 21.508 1.00 97.19 93 ALA A C 1
ATOM 729 O O . ALA A 1 93 ? -16.006 -1.912 22.237 1.00 97.19 93 ALA A O 1
ATOM 730 N N . ILE A 1 94 ? -15.133 -2.817 20.366 1.00 95.88 94 ILE A N 1
ATOM 731 C CA . ILE A 1 94 ? -14.673 -1.577 19.742 1.00 95.88 94 ILE A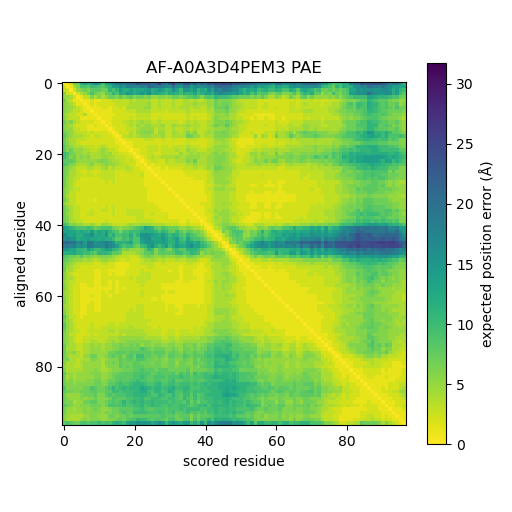 CA 1
ATOM 732 C C . ILE A 1 94 ? -15.299 -1.460 18.356 1.00 95.88 94 ILE A C 1
ATOM 734 O O . ILE A 1 94 ? -15.528 -2.467 17.689 1.00 95.88 94 ILE A O 1
ATOM 738 N N . VAL A 1 95 ? -15.568 -0.231 17.934 1.00 95.69 95 VAL A N 1
ATOM 739 C CA . VAL A 1 95 ? -15.958 0.090 16.559 1.00 95.69 95 VAL A CA 1
ATOM 740 C C . VAL A 1 95 ? -14.767 0.748 15.888 1.00 95.69 95 VAL A C 1
ATOM 742 O O . VAL A 1 95 ? -14.130 1.624 16.486 1.00 95.69 95 VAL A O 1
ATOM 745 N N . THR A 1 96 ? -14.474 0.318 14.667 1.00 93.12 96 THR A N 1
ATOM 746 C CA . THR A 1 96 ? -13.337 0.793 13.886 1.00 93.12 96 THR A CA 1
ATOM 747 C C . THR A 1 96 ? -13.788 1.421 12.569 1.00 93.12 96 THR A C 1
ATOM 749 O O . THR A 1 96 ? -14.762 0.946 11.984 1.00 93.12 96 THR A O 1
ATOM 752 N N . GLU A 1 97 ? -13.078 2.455 12.110 1.00 83.38 97 GLU A N 1
ATOM 753 C CA . GLU A 1 97 ? -13.202 3.050 10.765 1.00 83.38 97 GLU A CA 1
ATOM 754 C C . GLU A 1 97 ? -11.835 3.189 10.074 1.00 83.38 97 GLU A C 1
ATOM 756 O O . GLU A 1 97 ? -10.786 3.154 10.777 1.00 83.38 97 GLU A O 1
#